Protein AF-A0A2V8KD58-F1 (afdb_monomer)

Nearest PDB structures (foldseek):
  5x3t-assembly1_H  TM=9.322E-01  e=2.340E-03  Mycobacterium tuberculosis H37Rv
  5wz4-assembly1_B  TM=8.182E-01  e=3.449E+00  Mycobacterium tuberculosis H37Rv
  5wzf-assembly1_A  TM=8.438E-01  e=4.240E+00  Mycobacterium tuberculosis H37Rv
  8s09-assembly1_3  TM=3.949E-01  e=1.410E+00  Homo sapiens
  9caq-assembly1_B  TM=4.218E-01  e=6.864E+00  Homo sapiens

Radius of gyration: 12.74 Å; Cα contacts (8 Å, |Δi|>4): 64; chains: 1; bounding box: 26×40×26 Å

Foldseek 3Di:
DPPPDDDDDADPVLQVQLVVVCVVQVVAPDDSVNSSVLSVCLVVVHQEEEDPDPSQQVDARVVHHGHPYPPPDD

Solvent-accessible surface area (backbone atoms only — not comparable to full-atom values): 4714 Å² total; per-residue (Å²): 133,81,78,93,72,83,87,78,83,81,48,73,69,50,52,54,50,29,52,54,44,43,64,71,33,64,94,46,93,62,48,72,68,56,26,50,54,48,46,50,30,55,73,68,75,46,46,75,40,82,52,92,65,70,70,53,76,75,46,45,44,91,78,72,44,63,54,51,62,28,74,80,79,129

Sequence (74 aa):
MRSGVVVVPLSIPSLRRCRQLLEKYSDLPMDFADSTLVVLAEELDTNLLFTVDRDFQVYRIRGRKAFRVLPEIE

pLDDT: mean 93.26, std 10.44, range [47.34, 98.62]

Mean predicted aligned error: 3.79 Å

Structure (mmCIF, N/CA/C/O backbone):
data_AF-A0A2V8KD58-F1
#
_entry.id   AF-A0A2V8KD58-F1
#
loop_
_atom_site.group_PDB
_atom_site.id
_atom_site.type_symbol
_atom_site.label_atom_id
_atom_site.label_alt_id
_atom_site.label_comp_id
_atom_site.label_asym_id
_atom_site.label_entity_id
_atom_site.label_seq_id
_atom_site.pdbx_PDB_ins_code
_atom_site.Cartn_x
_atom_site.Cartn_y
_atom_site.Cartn_z
_atom_site.occupancy
_atom_site.B_iso_or_equiv
_atom_site.auth_seq_id
_atom_site.auth_comp_id
_atom_site.auth_asym_id
_atom_site.auth_atom_id
_atom_site.pdbx_PDB_model_num
ATOM 1 N N . MET A 1 1 ? 2.126 -29.435 -7.318 1.00 47.34 1 MET A N 1
ATOM 2 C CA . MET A 1 1 ? 1.833 -28.363 -6.343 1.00 47.34 1 MET A CA 1
ATOM 3 C C . MET A 1 1 ? 2.049 -27.028 -7.037 1.00 47.34 1 MET A C 1
ATOM 5 O O . MET A 1 1 ? 3.174 -26.745 -7.420 1.00 47.34 1 MET A O 1
ATOM 9 N N . ARG 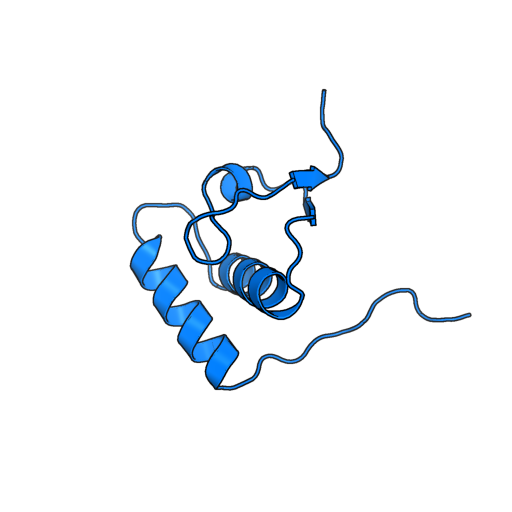A 1 2 ? 0.991 -26.252 -7.298 1.00 56.06 2 ARG A N 1
ATOM 10 C CA . ARG A 1 2 ? 1.158 -24.851 -7.712 1.00 56.06 2 ARG A CA 1
ATOM 11 C C . ARG A 1 2 ? 1.507 -24.084 -6.440 1.00 56.06 2 ARG A C 1
ATOM 13 O O . ARG A 1 2 ? 0.712 -24.111 -5.508 1.00 56.06 2 ARG A O 1
ATOM 20 N N . SER A 1 3 ? 2.702 -23.507 -6.361 1.00 54.53 3 SER A N 1
ATOM 21 C CA . SER A 1 3 ? 3.051 -22.597 -5.266 1.00 54.53 3 SER A CA 1
ATOM 22 C C . SER A 1 3 ? 1.970 -21.511 -5.177 1.00 54.53 3 SER A C 1
ATOM 24 O O . SER A 1 3 ? 1.635 -20.910 -6.196 1.00 54.53 3 SER A O 1
ATOM 26 N N . GLY A 1 4 ? 1.354 -21.336 -4.005 1.00 83.19 4 GLY A N 1
ATOM 27 C CA . GLY A 1 4 ? 0.149 -20.512 -3.820 1.00 83.19 4 GLY A CA 1
ATOM 28 C C . GLY A 1 4 ? 0.407 -19.010 -3.685 1.00 83.19 4 GLY A C 1
ATOM 29 O O . GLY A 1 4 ? -0.508 -18.275 -3.332 1.00 83.19 4 GLY A O 1
ATOM 30 N N . VAL A 1 5 ? 1.641 -18.556 -3.923 1.00 87.81 5 VAL A N 1
ATOM 31 C CA . VAL A 1 5 ? 2.061 -17.163 -3.734 1.00 87.81 5 VAL A CA 1
ATOM 32 C C . VAL A 1 5 ? 2.814 -16.684 -4.968 1.00 87.81 5 VAL A C 1
ATOM 34 O O . VAL A 1 5 ? 3.678 -17.388 -5.493 1.00 87.81 5 VAL A O 1
ATOM 37 N N . VAL A 1 6 ? 2.494 -15.469 -5.412 1.00 92.25 6 VAL A N 1
ATOM 38 C CA . VAL A 1 6 ? 3.209 -14.757 -6.473 1.00 92.25 6 VAL A CA 1
ATOM 39 C C . VAL A 1 6 ? 4.022 -13.644 -5.827 1.00 92.25 6 VAL A C 1
ATOM 41 O O . VAL A 1 6 ? 3.470 -12.801 -5.125 1.00 92.25 6 VAL A O 1
ATOM 44 N N . VAL A 1 7 ? 5.332 -13.636 -6.071 1.00 94.00 7 VAL A N 1
ATOM 45 C CA . VAL A 1 7 ? 6.199 -12.520 -5.678 1.00 94.00 7 VAL A CA 1
ATOM 46 C C . VAL A 1 7 ? 6.126 -11.462 -6.770 1.00 94.00 7 VAL A C 1
ATOM 48 O O . VAL A 1 7 ? 6.460 -11.740 -7.922 1.00 94.00 7 VAL A O 1
ATOM 51 N N . VAL A 1 8 ? 5.685 -10.258 -6.412 1.00 95.19 8 VAL A N 1
ATOM 52 C CA . VAL A 1 8 ? 5.562 -9.138 -7.349 1.00 95.19 8 VAL A CA 1
ATOM 53 C C . VAL A 1 8 ? 6.745 -8.185 -7.150 1.00 95.19 8 VAL A C 1
ATOM 55 O O . VAL A 1 8 ? 6.886 -7.625 -6.062 1.00 95.19 8 VAL A O 1
ATOM 58 N N . PRO A 1 9 ? 7.622 -7.997 -8.154 1.00 95.75 9 PRO A N 1
ATOM 59 C CA . PRO A 1 9 ? 8.694 -7.012 -8.072 1.00 95.75 9 PRO A CA 1
ATOM 60 C C . PRO A 1 9 ? 8.139 -5.591 -8.234 1.00 95.75 9 PRO A C 1
ATOM 62 O O . PRO A 1 9 ? 7.246 -5.354 -9.046 1.00 95.75 9 PRO A O 1
ATOM 65 N N . LEU A 1 10 ? 8.710 -4.624 -7.515 1.00 95.69 10 LEU A N 1
ATOM 66 C CA . LEU A 1 10 ? 8.332 -3.219 -7.662 1.00 95.69 10 LEU A CA 1
ATOM 67 C C . LEU A 1 10 ? 9.025 -2.592 -8.871 1.00 95.69 10 LEU A C 1
ATOM 69 O O . LEU A 1 10 ? 10.252 -2.614 -8.992 1.00 95.69 10 LEU A O 1
ATOM 73 N N . SER A 1 11 ? 8.234 -1.978 -9.747 1.00 98.06 11 SER A N 1
ATOM 74 C CA . SER A 1 11 ? 8.755 -1.175 -10.851 1.00 98.06 11 SER A CA 1
ATOM 75 C C . SER A 1 11 ? 9.224 0.206 -10.363 1.00 98.06 11 SER A C 1
ATOM 77 O O . SER A 1 11 ? 8.846 0.670 -9.285 1.00 98.06 11 SER A O 1
ATOM 79 N N . ILE A 1 12 ? 10.017 0.922 -11.170 1.00 98.44 12 ILE A N 1
ATOM 80 C CA . ILE A 1 12 ? 10.404 2.311 -10.859 1.00 98.44 12 ILE A CA 1
ATOM 81 C C . ILE A 1 12 ? 9.173 3.233 -10.692 1.00 98.44 12 ILE A C 1
ATOM 83 O O . ILE A 1 12 ? 9.155 4.019 -9.741 1.00 98.44 12 ILE A O 1
ATOM 87 N N . PRO A 1 13 ? 8.131 3.170 -11.550 1.00 98.56 13 PRO A N 1
ATOM 88 C CA . PRO A 1 13 ? 6.862 3.853 -11.290 1.00 98.56 13 PRO A CA 1
ATOM 89 C C . PRO A 1 13 ? 6.232 3.497 -9.939 1.00 98.56 13 PRO A C 1
ATOM 91 O O . PRO A 1 13 ? 5.843 4.410 -9.209 1.00 98.56 13 PRO A O 1
ATOM 94 N N . SER A 1 14 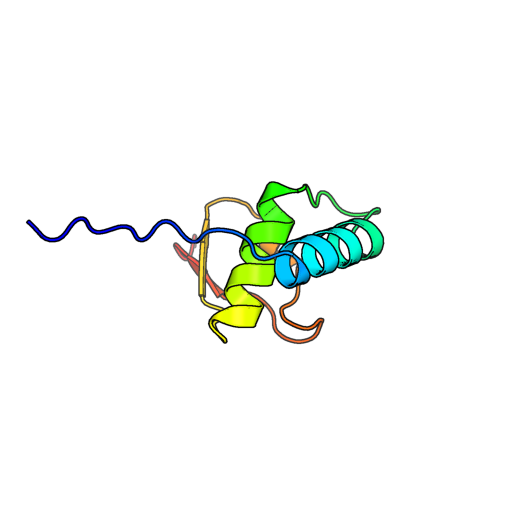? 6.200 2.210 -9.578 1.00 98.44 14 SER A N 1
ATOM 95 C CA . SER A 1 14 ? 5.657 1.733 -8.299 1.00 98.44 14 SER A CA 1
ATOM 96 C C . SER A 1 14 ? 6.425 2.344 -7.119 1.00 98.44 14 SER A C 1
ATOM 98 O O . SER A 1 14 ? 5.821 2.893 -6.204 1.00 98.44 14 SER A O 1
ATOM 100 N N . LEU A 1 15 ? 7.762 2.381 -7.184 1.00 98.56 15 LEU A N 1
ATOM 101 C CA . LEU A 1 15 ? 8.609 3.009 -6.158 1.00 98.56 15 LEU A CA 1
ATOM 102 C C . LEU A 1 15 ? 8.369 4.519 -6.026 1.00 98.56 15 LEU A C 1
ATOM 104 O O . LEU A 1 15 ? 8.318 5.055 -4.918 1.00 98.56 15 LEU A O 1
ATOM 108 N N . ARG A 1 16 ? 8.186 5.232 -7.144 1.00 98.62 16 ARG A N 1
ATOM 109 C CA . ARG A 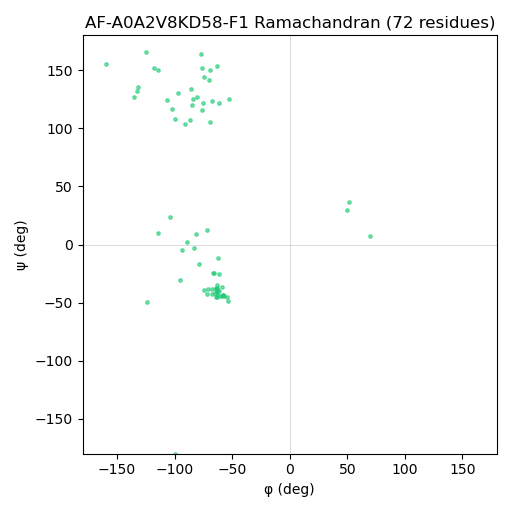1 16 ? 7.818 6.659 -7.101 1.00 98.62 16 ARG A CA 1
ATOM 110 C C . ARG A 1 16 ? 6.453 6.858 -6.455 1.00 98.62 16 ARG A C 1
ATOM 112 O O . ARG A 1 16 ? 6.275 7.828 -5.721 1.00 98.62 16 ARG A O 1
ATOM 119 N N . ARG A 1 17 ? 5.510 5.950 -6.717 1.00 98.38 17 ARG A N 1
ATOM 120 C CA . ARG A 1 17 ? 4.180 5.979 -6.116 1.00 98.38 17 ARG A CA 1
ATOM 121 C C . ARG A 1 17 ? 4.234 5.706 -4.611 1.00 98.38 17 ARG A C 1
ATOM 123 O O . ARG A 1 17 ? 3.612 6.455 -3.865 1.00 98.38 17 ARG A O 1
ATOM 130 N N . CYS A 1 18 ? 5.040 4.743 -4.163 1.00 98.56 18 CYS A N 1
ATOM 131 C CA . CYS A 1 18 ? 5.319 4.508 -2.743 1.00 98.56 18 CYS A CA 1
ATOM 132 C C . CYS A 1 18 ? 5.804 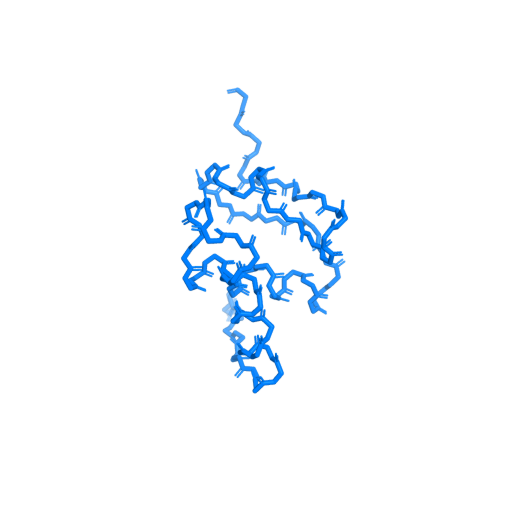5.788 -2.052 1.00 98.56 18 CYS A C 1
ATOM 134 O O . CYS A 1 18 ? 5.242 6.186 -1.037 1.00 98.56 18 CYS A O 1
ATOM 136 N N . ARG A 1 19 ? 6.776 6.500 -2.643 1.00 98.50 19 ARG A N 1
ATOM 137 C CA . ARG A 1 19 ? 7.270 7.771 -2.085 1.00 98.50 19 ARG A CA 1
ATOM 138 C C . ARG A 1 19 ? 6.168 8.823 -1.927 1.00 98.50 19 ARG A C 1
ATOM 140 O O . ARG A 1 19 ? 6.092 9.465 -0.890 1.00 98.50 19 ARG A O 1
ATOM 147 N N . GLN A 1 20 ? 5.290 8.968 -2.919 1.00 98.50 20 GLN A N 1
ATOM 148 C CA . GLN A 1 20 ? 4.153 9.894 -2.822 1.00 98.50 20 GLN A CA 1
ATOM 149 C C . GLN A 1 20 ? 3.177 9.509 -1.704 1.00 98.50 20 GLN A 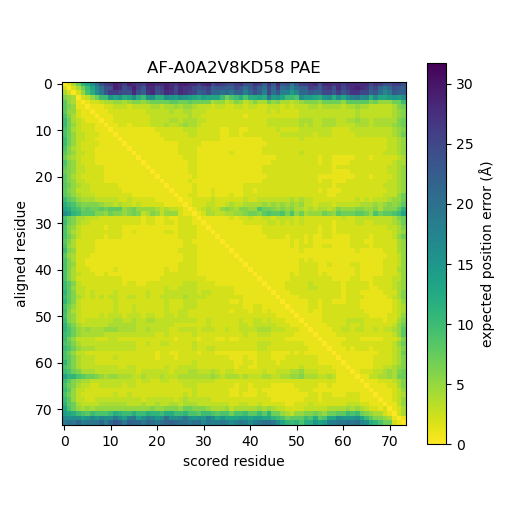C 1
ATOM 151 O O . GLN A 1 20 ? 2.563 10.380 -1.097 1.00 98.50 20 GLN A O 1
ATOM 156 N N . LEU A 1 21 ? 2.985 8.210 -1.461 1.00 98.31 21 LEU A N 1
ATOM 157 C CA . LEU A 1 21 ? 2.127 7.729 -0.381 1.00 98.31 21 LEU A CA 1
ATOM 158 C C . LEU A 1 21 ? 2.764 7.974 0.986 1.00 98.31 21 LEU A C 1
ATOM 160 O O . LEU A 1 21 ? 2.071 8.470 1.866 1.00 98.31 21 LEU A O 1
ATOM 164 N N . LEU A 1 22 ? 4.067 7.723 1.124 1.00 98.31 22 LEU A N 1
ATOM 165 C CA . LEU A 1 22 ? 4.831 8.049 2.331 1.00 98.31 22 LEU A CA 1
ATOM 166 C C . LEU A 1 22 ? 4.748 9.544 2.667 1.00 98.31 22 LEU A C 1
ATOM 168 O O . LEU A 1 22 ? 4.500 9.902 3.810 1.00 98.31 22 LEU A O 1
ATOM 172 N N . GLU A 1 23 ? 4.888 10.421 1.669 1.00 98.00 23 GLU A N 1
ATOM 173 C CA . GLU A 1 23 ? 4.710 11.871 1.847 1.00 98.00 23 GLU A CA 1
ATOM 174 C C . GLU A 1 23 ? 3.261 12.229 2.217 1.00 98.00 23 GLU A C 1
ATOM 176 O O . GLU A 1 23 ? 3.026 13.065 3.081 1.00 98.00 23 GLU A O 1
ATOM 181 N N . LYS A 1 24 ? 2.268 11.593 1.583 1.00 97.12 24 LYS A N 1
ATOM 182 C CA . LYS A 1 24 ? 0.844 11.860 1.835 1.00 97.12 24 LYS A CA 1
ATOM 183 C C . LYS A 1 24 ? 0.396 11.433 3.235 1.00 97.12 24 LYS A C 1
ATOM 185 O O . LYS A 1 24 ? -0.478 12.072 3.814 1.00 97.12 24 LYS A O 1
ATOM 190 N N . TYR A 1 25 ? 0.906 10.307 3.716 1.00 96.69 25 TYR A N 1
ATOM 191 C CA . TYR A 1 25 ? 0.518 9.684 4.977 1.00 96.69 25 TYR A CA 1
ATOM 192 C C . TYR A 1 25 ? 1.573 9.909 6.068 1.00 96.69 25 TYR A C 1
ATOM 194 O O . TYR A 1 25 ? 1.604 9.147 7.024 1.00 96.69 25 TYR A O 1
ATOM 202 N N . SER A 1 26 ? 2.402 10.956 5.959 1.00 95.94 26 SER A N 1
ATOM 203 C CA . SER A 1 26 ? 3.498 11.235 6.900 1.00 95.94 26 SER A CA 1
ATOM 204 C C . SER A 1 26 ? 3.044 11.480 8.342 1.00 95.94 26 SER A C 1
ATOM 206 O O . SER A 1 26 ? 3.814 11.256 9.269 1.00 95.94 26 SER A O 1
ATOM 208 N N . ASP A 1 27 ? 1.802 11.936 8.525 1.00 95.69 27 ASP A N 1
ATOM 209 C CA . ASP A 1 27 ? 1.186 12.177 9.839 1.00 95.69 27 ASP A CA 1
ATOM 210 C C . ASP A 1 27 ? 0.463 10.932 10.396 1.00 95.69 27 ASP A C 1
ATOM 212 O O . ASP A 1 27 ? -0.191 10.984 11.437 1.00 95.69 27 ASP A O 1
ATOM 216 N N . LEU A 1 28 ? 0.523 9.815 9.671 1.00 91.12 28 LEU A N 1
ATOM 217 C CA . LEU A 1 28 ? -0.131 8.540 9.956 1.00 91.12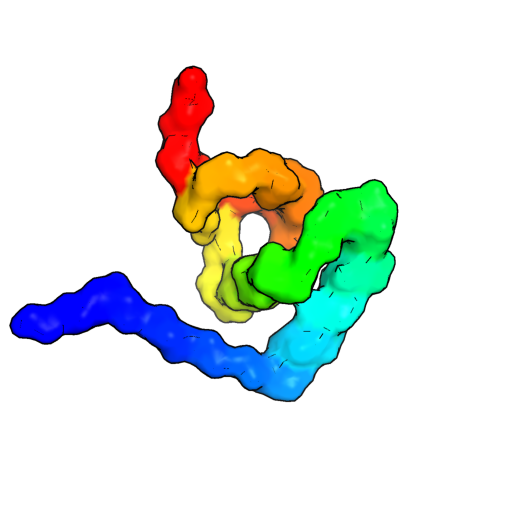 28 LEU A CA 1
ATOM 218 C C . LEU A 1 28 ? 0.938 7.427 9.985 1.00 91.12 28 LEU A C 1
ATOM 220 O O . LEU A 1 28 ? 2.056 7.651 9.529 1.00 91.12 28 LEU A O 1
ATOM 224 N N . PRO A 1 29 ? 0.645 6.222 10.504 1.00 92.12 29 PRO A N 1
ATOM 225 C CA . PRO A 1 29 ? 1.675 5.203 10.758 1.00 92.12 29 PRO A CA 1
ATOM 226 C C . PRO A 1 29 ? 2.267 4.536 9.501 1.00 92.12 29 PRO A C 1
ATOM 228 O O . PRO A 1 29 ? 2.956 3.534 9.628 1.00 92.12 29 PRO A O 1
ATOM 231 N N . MET A 1 30 ? 2.027 5.074 8.297 1.00 96.44 30 MET A N 1
ATOM 232 C CA . MET A 1 30 ? 2.415 4.406 7.052 1.00 96.44 30 MET A CA 1
ATOM 233 C C . MET A 1 30 ? 3.922 4.214 6.959 1.00 96.44 30 MET A C 1
ATOM 235 O O . MET A 1 30 ? 4.681 5.185 6.897 1.00 96.44 30 MET A O 1
ATOM 239 N N . ASP A 1 31 ? 4.332 2.957 6.828 1.00 96.75 31 ASP A N 1
ATOM 240 C CA . ASP A 1 31 ? 5.703 2.605 6.507 1.00 96.75 31 ASP A CA 1
ATOM 241 C C . ASP A 1 31 ? 5.889 2.278 5.011 1.00 96.75 31 ASP A C 1
ATOM 243 O O . ASP A 1 31 ? 4.980 2.371 4.171 1.00 96.75 31 ASP A O 1
ATOM 247 N N . PHE A 1 32 ? 7.126 1.943 4.635 1.00 97.38 32 PHE A N 1
ATOM 248 C CA . PHE A 1 32 ? 7.420 1.590 3.252 1.00 97.38 32 PHE A CA 1
ATOM 249 C C . PHE A 1 32 ? 6.675 0.324 2.816 1.00 97.38 32 PHE A C 1
ATOM 251 O O . PHE A 1 32 ? 6.157 0.313 1.699 1.00 97.38 32 PHE A O 1
ATOM 258 N N . ALA A 1 33 ? 6.584 -0.702 3.665 1.00 96.62 33 ALA A N 1
ATOM 259 C CA . ALA A 1 33 ? 5.912 -1.956 3.346 1.00 96.62 33 ALA A CA 1
ATOM 260 C C . ALA A 1 33 ? 4.415 -1.734 3.087 1.00 96.62 33 ALA A C 1
ATOM 262 O O . ALA A 1 33 ? 3.906 -2.199 2.062 1.00 96.62 33 ALA A O 1
ATOM 263 N N . ASP A 1 34 ? 3.743 -0.932 3.910 1.00 97.38 34 ASP A N 1
ATOM 264 C CA . ASP A 1 34 ? 2.337 -0.576 3.719 1.00 97.38 34 ASP A CA 1
ATOM 265 C C . ASP A 1 34 ? 2.108 0.107 2.379 1.00 97.38 34 ASP A C 1
ATOM 267 O O . ASP A 1 34 ? 1.195 -0.241 1.621 1.00 97.38 34 ASP A O 1
ATOM 271 N N . SER A 1 35 ? 2.992 1.050 2.040 1.00 98.19 35 SER A N 1
ATOM 272 C CA . SER A 1 35 ? 2.925 1.746 0.762 1.00 98.19 35 SER A CA 1
ATOM 273 C C . SER A 1 35 ? 3.017 0.767 -0.415 1.00 98.19 35 SER A C 1
ATOM 275 O O . SER A 1 35 ? 2.301 0.945 -1.400 1.00 98.19 35 SER A O 1
ATOM 277 N N . THR A 1 36 ? 3.823 -0.303 -0.315 1.00 98.25 36 THR A N 1
ATOM 278 C CA . THR A 1 36 ? 3.918 -1.321 -1.379 1.00 98.25 36 THR A CA 1
ATOM 279 C C . THR A 1 36 ? 2.599 -2.064 -1.584 1.00 98.25 36 THR A C 1
ATOM 281 O O . THR A 1 36 ? 2.217 -2.316 -2.726 1.00 98.25 36 THR A O 1
ATOM 284 N N . LEU A 1 37 ? 1.860 -2.347 -0.507 1.00 97.81 37 LEU A N 1
ATOM 285 C CA . LEU A 1 37 ? 0.560 -3.016 -0.571 1.00 97.81 37 LEU A CA 1
ATOM 286 C C . LEU A 1 37 ? -0.515 -2.097 -1.157 1.00 97.81 37 LEU A C 1
ATOM 288 O O . LEU A 1 37 ? -1.336 -2.545 -1.959 1.00 97.81 37 LEU A O 1
ATOM 292 N N . VAL A 1 38 ? -0.483 -0.802 -0.827 1.00 98.00 38 VAL A N 1
ATOM 293 C CA . VAL A 1 38 ? -1.382 0.185 -1.441 1.00 98.00 38 VAL A CA 1
ATOM 294 C C . VAL A 1 38 ? -1.111 0.322 -2.937 1.00 98.00 38 VAL A C 1
ATOM 296 O O . VAL A 1 38 ? -2.059 0.308 -3.721 1.00 98.00 38 VAL A O 1
ATOM 299 N N . VAL A 1 39 ? 0.156 0.407 -3.350 1.00 98.50 39 VAL A N 1
ATOM 300 C CA . VAL A 1 39 ? 0.527 0.470 -4.773 1.00 98.50 39 VAL A CA 1
ATOM 301 C C . VAL A 1 39 ? 0.117 -0.797 -5.512 1.00 98.50 39 VAL A C 1
ATOM 303 O O . VAL A 1 39 ? -0.494 -0.707 -6.574 1.00 98.50 39 VAL A O 1
ATOM 306 N N . LEU A 1 40 ? 0.369 -1.973 -4.937 1.00 98.25 40 LEU A N 1
ATOM 307 C CA . LEU A 1 40 ? -0.027 -3.236 -5.553 1.00 98.25 40 LEU A CA 1
ATOM 308 C C . LEU A 1 40 ? -1.550 -3.333 -5.716 1.00 98.25 40 LEU A C 1
ATOM 310 O O . LEU A 1 40 ? -2.040 -3.772 -6.754 1.00 98.25 40 LEU A O 1
ATOM 314 N N . ALA A 1 41 ? -2.316 -2.874 -4.726 1.00 98.06 41 ALA A N 1
ATOM 315 C CA . ALA A 1 41 ? -3.770 -2.807 -4.821 1.00 98.06 41 ALA A CA 1
ATOM 316 C C . ALA A 1 41 ? -4.243 -1.826 -5.911 1.00 98.06 41 ALA A C 1
ATOM 318 O O . ALA A 1 41 ? -5.199 -2.120 -6.633 1.00 98.06 41 ALA A O 1
ATOM 319 N N . GLU A 1 42 ? -3.561 -0.683 -6.073 1.00 98.00 42 GLU A N 1
ATOM 320 C CA . GLU A 1 42 ? -3.805 0.256 -7.176 1.00 98.00 42 GLU A CA 1
ATOM 321 C C . GLU A 1 42 ? -3.509 -0.371 -8.550 1.00 98.00 42 GLU A C 1
ATOM 323 O O . GLU A 1 42 ? -4.250 -0.101 -9.496 1.00 98.00 42 GLU A O 1
ATOM 328 N N . GLU 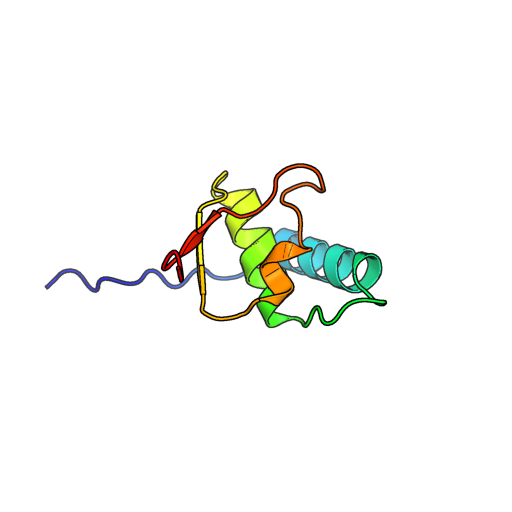A 1 43 ? -2.464 -1.191 -8.679 1.00 97.75 43 GLU A N 1
ATOM 329 C CA . GLU A 1 43 ? -2.073 -1.859 -9.932 1.00 97.75 43 GLU A CA 1
ATOM 330 C C . GLU A 1 43 ? -2.999 -3.030 -10.294 1.00 97.75 43 GLU A C 1
ATOM 332 O O . GLU A 1 43 ? -3.351 -3.200 -11.460 1.00 97.75 43 GLU A O 1
ATOM 337 N N . LEU A 1 44 ? -3.436 -3.804 -9.298 1.00 96.62 44 LEU A N 1
ATOM 338 C CA . LEU A 1 44 ? -4.343 -4.946 -9.471 1.00 96.62 44 LEU A CA 1
ATOM 339 C C . LEU A 1 44 ? -5.828 -4.554 -9.540 1.00 96.62 44 LEU A C 1
ATOM 341 O O . LEU A 1 44 ? -6.680 -5.424 -9.708 1.00 96.62 44 LEU A O 1
ATOM 345 N N . ASP A 1 45 ? -6.144 -3.267 -9.372 1.00 96.69 45 ASP A N 1
ATOM 346 C CA . ASP A 1 45 ? -7.510 -2.731 -9.299 1.00 96.69 45 ASP A CA 1
ATOM 347 C C . ASP A 1 45 ? -8.404 -3.461 -8.275 1.00 96.69 45 ASP A C 1
ATOM 349 O O . ASP A 1 45 ? -9.607 -3.651 -8.460 1.00 96.69 45 ASP A O 1
ATOM 353 N N . THR A 1 46 ? -7.812 -3.860 -7.149 1.00 97.06 46 THR A N 1
ATOM 354 C CA . THR A 1 46 ? -8.506 -4.557 -6.063 1.00 97.06 46 THR A CA 1
ATOM 355 C C . THR A 1 46 ? -8.533 -3.702 -4.809 1.00 97.06 46 THR A C 1
ATOM 357 O O . THR A 1 46 ? -7.632 -2.910 -4.557 1.00 97.06 46 THR A O 1
ATOM 360 N N . ASN A 1 47 ? -9.574 -3.866 -3.995 1.00 97.25 47 ASN A N 1
ATOM 361 C CA . ASN A 1 47 ? -9.591 -3.337 -2.634 1.00 97.25 47 ASN A CA 1
ATOM 362 C C . ASN A 1 47 ? -9.633 -4.416 -1.561 1.00 97.25 47 ASN A C 1
ATOM 364 O O . ASN A 1 47 ? -9.858 -4.089 -0.402 1.00 97.2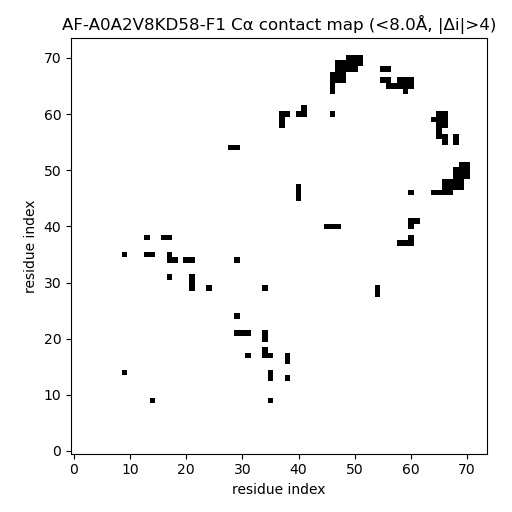5 47 ASN A O 1
ATOM 368 N N . LEU A 1 48 ? -9.447 -5.678 -1.936 1.00 97.38 48 LEU A N 1
ATOM 369 C CA . LEU A 1 48 ? -9.360 -6.772 -0.986 1.00 97.38 48 LEU A CA 1
ATOM 370 C C . LEU A 1 48 ? -7.929 -6.868 -0.461 1.00 97.38 48 LEU A C 1
ATOM 372 O O . LEU A 1 48 ? -6.996 -6.992 -1.252 1.00 97.38 48 LEU A O 1
ATOM 376 N N . LEU A 1 49 ? -7.768 -6.834 0.856 1.00 96.56 49 LEU A N 1
ATOM 377 C CA . LEU A 1 49 ? -6.473 -6.973 1.507 1.00 96.56 49 LEU A CA 1
ATOM 378 C C . LEU A 1 49 ? -6.585 -7.983 2.638 1.00 96.56 49 LEU A C 1
ATOM 380 O O . LEU A 1 49 ? -7.491 -7.882 3.453 1.00 96.56 49 LEU A O 1
ATOM 384 N N . PHE A 1 50 ? -5.660 -8.934 2.704 1.00 95.69 50 PHE A N 1
ATOM 385 C CA . PHE A 1 50 ? -5.559 -9.843 3.838 1.00 95.69 50 PHE A CA 1
ATOM 386 C C . PHE A 1 50 ? -4.444 -9.361 4.767 1.00 95.69 50 PHE A C 1
ATOM 388 O O . PHE A 1 50 ? -3.272 -9.437 4.403 1.00 95.69 50 PHE A O 1
ATOM 395 N N . THR A 1 51 ? -4.801 -8.830 5.933 1.00 94.06 51 THR A N 1
ATOM 396 C CA . THR A 1 51 ? -3.853 -8.355 6.947 1.00 94.06 51 THR A CA 1
ATOM 397 C C . THR A 1 51 ? -4.527 -8.285 8.316 1.00 94.06 51 THR A C 1
ATOM 399 O O . THR A 1 51 ? -5.742 -8.138 8.416 1.00 94.06 51 THR A O 1
ATOM 402 N N . VAL A 1 52 ? -3.728 -8.371 9.379 1.00 94.44 52 VAL A N 1
ATOM 403 C CA . VAL A 1 52 ? -4.163 -8.083 10.759 1.00 94.44 52 VAL A CA 1
ATOM 404 C C . VAL A 1 52 ? -3.881 -6.635 11.165 1.00 94.44 52 VAL A C 1
ATOM 406 O O . VAL A 1 52 ? -4.252 -6.217 12.262 1.00 94.44 52 VAL A O 1
ATOM 409 N N . ASP A 1 53 ? -3.221 -5.879 10.289 1.00 93.50 53 ASP A N 1
ATOM 410 C CA . ASP A 1 53 ? -2.869 -4.487 10.515 1.00 93.50 53 ASP A CA 1
ATOM 411 C C . ASP A 1 53 ? -4.093 -3.574 10.355 1.00 93.50 53 ASP A C 1
ATOM 413 O O . ASP A 1 53 ? -4.752 -3.536 9.309 1.00 93.50 53 ASP A O 1
ATOM 417 N N . ARG A 1 54 ? -4.410 -2.838 11.421 1.00 91.38 54 ARG A N 1
ATOM 418 C CA . ARG A 1 54 ? -5.579 -1.957 11.485 1.00 91.38 54 ARG A CA 1
ATOM 419 C C . ARG A 1 54 ? -5.346 -0.630 10.768 1.00 91.38 54 ARG A C 1
ATOM 421 O O . ARG A 1 54 ? -6.325 0.026 10.413 1.00 91.38 54 ARG A O 1
ATOM 428 N N . ASP A 1 55 ? -4.104 -0.259 10.481 1.00 93.56 55 ASP A N 1
ATOM 429 C CA . ASP A 1 55 ? -3.771 1.037 9.885 1.00 93.56 55 ASP A CA 1
ATOM 430 C C . ASP A 1 55 ? -4.302 1.170 8.445 1.00 93.56 55 ASP A C 1
ATOM 432 O O . ASP A 1 55 ? -4.698 2.254 7.992 1.00 93.56 55 ASP A O 1
ATOM 436 N N . PHE A 1 56 ? -4.505 0.035 7.766 1.00 95.31 56 PHE A N 1
ATOM 437 C CA . PHE A 1 56 ? -5.165 -0.043 6.458 1.00 95.31 56 PHE A CA 1
ATOM 438 C C . PHE A 1 56 ? -6.625 0.434 6.444 1.00 95.31 56 PHE A C 1
ATOM 440 O O . PHE A 1 56 ? -7.179 0.677 5.366 1.00 95.31 56 PHE A O 1
ATOM 447 N N . GLN A 1 57 ? -7.251 0.649 7.607 1.00 93.25 57 GLN A N 1
ATOM 448 C CA . GLN A 1 57 ? -8.561 1.300 7.702 1.00 93.25 57 GLN A CA 1
ATOM 449 C C . GLN A 1 57 ? -8.522 2.773 7.265 1.00 93.25 57 GLN A C 1
ATOM 451 O O . GLN A 1 57 ? -9.542 3.312 6.814 1.00 93.25 57 GLN A O 1
ATOM 456 N N . VAL A 1 58 ? -7.362 3.433 7.344 1.00 94.81 58 VAL A N 1
ATOM 457 C CA . VAL A 1 58 ? -7.193 4.854 6.993 1.00 94.81 58 VAL A CA 1
ATOM 458 C C . VAL A 1 58 ? -6.704 5.031 5.551 1.00 94.81 58 VAL A C 1
ATOM 460 O O . VAL A 1 58 ? -7.064 6.001 4.874 1.00 94.81 58 VAL A O 1
ATOM 463 N N . TYR A 1 59 ? -5.936 4.076 5.027 1.00 96.56 59 TYR A N 1
ATOM 464 C CA . TYR A 1 59 ? -5.375 4.161 3.679 1.00 96.56 59 TYR A CA 1
ATOM 465 C C . TYR A 1 59 ? -6.445 4.033 2.587 1.00 96.56 59 TYR A C 1
ATOM 467 O O . TYR A 1 59 ? -7.510 3.433 2.763 1.00 96.56 59 TYR A O 1
ATOM 475 N N . ARG A 1 60 ? -6.197 4.674 1.439 1.00 96.69 60 ARG A N 1
ATOM 476 C CA . ARG A 1 60 ? -7.167 4.767 0.337 1.00 96.69 60 ARG A CA 1
ATOM 477 C C . ARG A 1 60 ? -6.512 4.488 -1.007 1.00 96.69 60 ARG A C 1
ATOM 479 O O . ARG A 1 60 ? -5.589 5.196 -1.407 1.00 96.69 60 ARG A O 1
ATOM 486 N N . ILE A 1 61 ? -7.087 3.550 -1.753 1.00 97.19 61 ILE A N 1
ATOM 487 C CA . ILE A 1 61 ? -6.699 3.213 -3.127 1.00 97.19 61 ILE A CA 1
ATOM 488 C C . ILE A 1 61 ? -7.051 4.387 -4.034 1.00 97.19 61 ILE A C 1
ATOM 490 O O . ILE A 1 61 ? -8.199 4.859 -4.041 1.00 97.19 61 ILE A O 1
ATOM 494 N N . ARG A 1 62 ? -6.049 4.902 -4.756 1.00 95.75 62 ARG A N 1
ATOM 495 C CA . ARG A 1 62 ? -6.134 6.116 -5.584 1.00 95.75 62 ARG A CA 1
ATOM 496 C C . ARG A 1 62 ? -6.744 7.303 -4.825 1.00 95.75 62 ARG A C 1
ATOM 498 O O . ARG A 1 62 ? -7.416 8.151 -5.406 1.00 95.75 62 ARG A O 1
ATOM 505 N N . GLY A 1 63 ? -6.557 7.335 -3.500 1.00 94.00 63 GLY A N 1
ATOM 506 C CA . GLY A 1 63 ? -7.094 8.364 -2.610 1.00 94.00 63 GLY A CA 1
ATOM 507 C C . GLY A 1 63 ? -8.613 8.356 -2.410 1.00 94.00 63 GLY A C 1
ATOM 508 O O . GLY A 1 63 ? -9.119 9.286 -1.795 1.00 94.00 63 GLY A O 1
ATOM 509 N N . ARG A 1 64 ? -9.340 7.348 -2.910 1.00 94.44 64 ARG A N 1
ATOM 510 C CA . ARG A 1 64 ? -10.814 7.344 -2.919 1.00 94.44 64 ARG A CA 1
ATOM 511 C C . ARG A 1 64 ? -11.419 6.126 -2.230 1.00 94.44 64 ARG A C 1
ATOM 513 O O . ARG A 1 64 ? -12.305 6.277 -1.398 1.00 94.44 64 ARG A O 1
ATOM 520 N N . LYS A 1 65 ? -10.959 4.922 -2.574 1.00 97.50 65 LYS A N 1
ATOM 521 C CA . LYS A 1 65 ? -11.614 3.669 -2.170 1.00 97.50 65 LYS A CA 1
ATOM 522 C C . LYS A 1 65 ? -10.947 3.083 -0.925 1.00 97.50 65 LYS A C 1
ATOM 524 O O . LYS A 1 65 ? -9.725 2.976 -0.883 1.00 97.50 65 LYS A O 1
ATOM 529 N N . ALA A 1 66 ? -11.742 2.723 0.080 1.00 97.44 66 ALA A N 1
ATOM 530 C CA . ALA A 1 66 ? -11.261 2.028 1.273 1.00 97.44 66 ALA A CA 1
ATOM 531 C C . ALA A 1 66 ? -10.982 0.543 0.987 1.00 97.44 66 ALA A C 1
ATOM 533 O O . ALA A 1 66 ? -11.618 -0.066 0.114 1.00 97.44 66 ALA A O 1
ATOM 534 N N . PHE A 1 67 ? -10.048 -0.035 1.740 1.00 97.50 67 PHE A N 1
ATOM 535 C CA . PHE A 1 67 ? -9.807 -1.474 1.736 1.00 97.50 67 PHE A CA 1
ATOM 536 C C . PHE A 1 67 ? -10.958 -2.229 2.404 1.00 97.50 67 PHE A C 1
ATOM 538 O O . PHE A 1 67 ? -11.504 -1.792 3.414 1.00 97.50 67 PHE A O 1
ATOM 545 N N . ARG A 1 68 ? -11.302 -3.388 1.842 1.00 96.56 68 ARG A N 1
ATOM 546 C CA . ARG A 1 68 ? -11.991 -4.467 2.544 1.00 96.56 68 ARG A CA 1
ATOM 547 C C . ARG A 1 68 ? -10.905 -5.368 3.124 1.00 96.56 68 ARG A C 1
ATOM 549 O O . ARG A 1 68 ? -10.260 -6.106 2.377 1.00 96.56 68 ARG A O 1
ATOM 556 N N . VAL A 1 69 ? -10.684 -5.250 4.427 1.00 95.56 69 VAL A N 1
ATOM 557 C CA . VAL A 1 69 ? -9.656 -6.010 5.141 1.00 95.56 69 VAL A CA 1
ATOM 558 C C . VAL A 1 69 ? -10.218 -7.368 5.558 1.00 95.56 69 VAL A C 1
ATOM 560 O O . VAL A 1 69 ? -11.344 -7.451 6.041 1.00 95.56 69 VAL A O 1
ATOM 563 N N . LEU A 1 70 ? -9.434 -8.418 5.325 1.00 94.88 70 LEU A N 1
ATOM 564 C CA . LEU A 1 70 ? -9.684 -9.791 5.734 1.00 94.88 70 LEU A 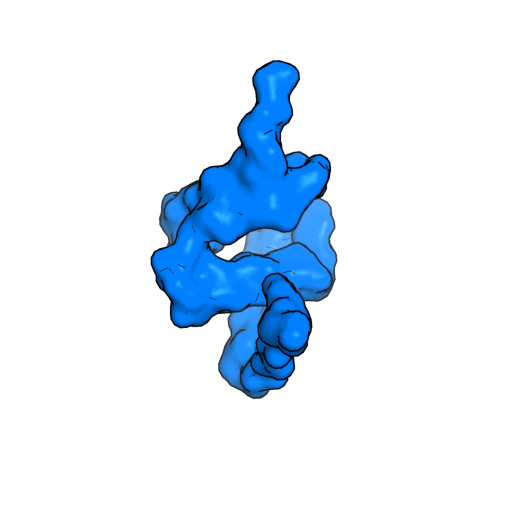CA 1
ATOM 565 C C . LEU A 1 70 ? -8.585 -10.276 6.699 1.00 94.88 70 LEU A C 1
ATOM 567 O O . LEU A 1 70 ? -7.435 -9.867 6.544 1.00 94.88 70 LEU A O 1
ATOM 571 N N . PRO A 1 71 ? -8.891 -11.223 7.602 1.00 92.94 71 PRO A N 1
ATOM 572 C CA . PRO A 1 71 ? -10.235 -11.728 7.885 1.00 92.94 71 PRO A CA 1
ATOM 573 C C . PRO A 1 71 ? -11.138 -10.622 8.449 1.00 92.94 71 PRO A C 1
ATOM 575 O O . PRO A 1 71 ? -10.652 -9.652 9.025 1.00 92.94 71 PRO A O 1
ATOM 578 N N . GLU A 1 72 ? -12.448 -10.750 8.243 1.00 83.75 72 GLU A N 1
ATOM 579 C CA . GLU A 1 72 ? -13.411 -9.898 8.943 1.00 83.75 72 GLU A CA 1
ATOM 580 C C . GLU A 1 72 ? -13.358 -10.327 10.415 1.00 83.75 72 GLU A C 1
ATOM 582 O O . GLU A 1 72 ? -13.751 -11.441 10.755 1.00 83.75 72 GLU A O 1
ATOM 587 N N . ILE A 1 73 ? -12.733 -9.504 11.257 1.00 69.81 73 ILE A N 1
ATOM 588 C CA . ILE A 1 73 ? -12.692 -9.729 12.702 1.00 69.81 73 ILE A CA 1
ATOM 589 C C . ILE A 1 73 ? -13.967 -9.093 13.257 1.00 69.81 73 ILE A C 1
ATOM 591 O O . ILE A 1 73 ? -14.086 -7.866 13.232 1.00 69.81 73 ILE A O 1
ATOM 595 N N . GLU A 1 74 ? -14.919 -9.935 13.664 1.00 55.84 74 GLU A N 1
ATOM 596 C CA . GLU A 1 74 ? -16.124 -9.537 14.412 1.00 55.84 74 GLU A CA 1
ATOM 597 C C . GLU A 1 74 ? -15.783 -8.961 15.794 1.00 55.84 74 GLU A C 1
ATOM 599 O O . GLU A 1 74 ? -14.825 -9.457 16.439 1.00 55.84 74 GLU A O 1
#

Secondary structure (DSSP, 8-state):
---S--PPPPPHHHHHHHHHHHHHTTTTT--HHHHHHHHHHHHTT--EEE-S-SGGGT-EETTTEEPEEES---